Protein AF-A0A318CHD1-F1 (afdb_monomer)

Structure (mmCIF, N/CA/C/O backbone):
data_AF-A0A318CHD1-F1
#
_entry.id   AF-A0A318CHD1-F1
#
loop_
_atom_site.group_PDB
_atom_site.id
_atom_site.type_symbol
_atom_site.label_atom_id
_atom_site.label_alt_id
_atom_site.label_comp_id
_atom_site.label_asym_id
_atom_site.label_entity_id
_atom_site.label_seq_id
_atom_site.pdbx_PDB_ins_code
_atom_site.Cartn_x
_atom_site.Cartn_y
_atom_site.Cartn_z
_atom_site.occupancy
_atom_site.B_iso_or_equiv
_atom_site.auth_seq_id
_atom_site.auth_comp_id
_atom_site.auth_asym_id
_atom_site.auth_atom_id
_atom_site.pdbx_PDB_model_num
ATOM 1 N N . MET A 1 1 ? 19.698 2.765 -6.022 1.00 55.78 1 MET A N 1
A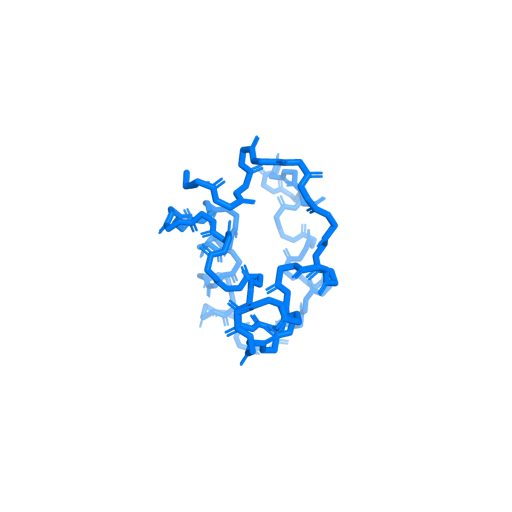TOM 2 C CA . MET A 1 1 ? 19.694 1.463 -6.746 1.00 55.78 1 MET A CA 1
ATOM 3 C C . MET A 1 1 ? 19.837 1.804 -8.213 1.00 55.78 1 MET A C 1
ATOM 5 O O . MET A 1 1 ? 18.973 2.502 -8.728 1.00 55.78 1 MET A O 1
ATOM 9 N N . PHE A 1 2 ? 20.902 1.334 -8.863 1.00 58.72 2 PHE A N 1
ATOM 10 C CA . PHE A 1 2 ? 21.352 1.774 -10.196 1.00 58.72 2 PHE A CA 1
ATOM 11 C C . PHE A 1 2 ? 20.245 1.829 -11.277 1.00 58.72 2 PHE A C 1
ATOM 13 O O . PHE A 1 2 ? 20.220 2.714 -12.128 1.00 58.72 2 PHE A O 1
ATOM 20 N N . LEU A 1 3 ? 19.258 0.927 -11.206 1.00 62.62 3 LEU A N 1
ATOM 21 C CA . LEU A 1 3 ? 18.125 0.865 -12.142 1.00 62.62 3 LEU A CA 1
ATOM 22 C C . LEU A 1 3 ? 17.074 1.978 -11.963 1.00 62.62 3 LEU A C 1
ATOM 24 O O . LEU A 1 3 ? 16.358 2.289 -12.907 1.00 62.62 3 LEU A O 1
ATOM 28 N N . LYS A 1 4 ? 16.959 2.580 -10.773 1.00 61.72 4 LYS A N 1
ATOM 29 C CA . LYS A 1 4 ? 16.034 3.699 -10.513 1.00 61.72 4 LYS A CA 1
ATOM 30 C C . LYS A 1 4 ? 16.616 5.039 -10.977 1.00 61.72 4 LYS A C 1
ATOM 32 O O . LYS A 1 4 ? 15.872 5.939 -11.343 1.00 61.72 4 LYS A O 1
ATOM 37 N N . GLU A 1 5 ? 17.941 5.154 -10.951 1.00 65.81 5 GLU A N 1
ATOM 38 C CA . GLU A 1 5 ? 18.695 6.382 -11.240 1.00 65.81 5 GLU A CA 1
ATOM 39 C C . GLU A 1 5 ? 19.018 6.552 -12.733 1.00 65.81 5 GLU A C 1
ATOM 41 O O . GLU A 1 5 ? 19.331 7.650 -13.176 1.00 65.81 5 GLU A O 1
ATOM 46 N N . SER A 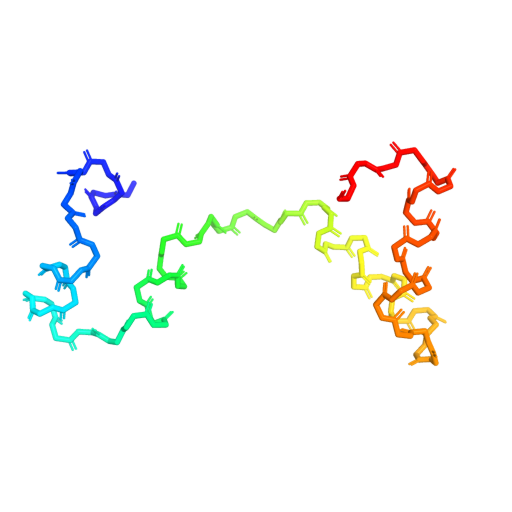1 6 ? 18.897 5.487 -13.527 1.00 69.75 6 SER A N 1
ATOM 47 C CA . SER A 1 6 ? 19.271 5.464 -14.948 1.00 69.75 6 SER A CA 1
ATOM 48 C C . SER A 1 6 ? 18.220 6.057 -15.897 1.00 69.75 6 SER A C 1
ATOM 50 O O . SER A 1 6 ? 18.473 6.149 -17.094 1.00 69.75 6 SER A O 1
ATOM 52 N N . GLY A 1 7 ? 17.039 6.452 -15.401 1.00 77.12 7 GLY A N 1
ATOM 53 C CA . GLY A 1 7 ? 15.986 7.088 -16.211 1.00 77.12 7 GLY A CA 1
ATOM 54 C C . GLY A 1 7 ? 15.413 6.215 -17.339 1.00 77.12 7 GLY A C 1
ATOM 55 O O . GLY A 1 7 ? 14.672 6.707 -18.187 1.00 77.12 7 GLY A O 1
ATOM 56 N N . LEU A 1 8 ? 15.749 4.923 -17.369 1.00 84.56 8 LEU A N 1
ATOM 57 C CA . LEU A 1 8 ? 15.349 4.014 -18.437 1.00 84.56 8 LEU A CA 1
ATOM 58 C C . LEU A 1 8 ? 13.868 3.622 -18.316 1.00 84.56 8 LEU A C 1
ATOM 60 O O . LEU A 1 8 ? 13.384 3.351 -17.211 1.00 84.56 8 LEU A O 1
ATOM 64 N N . PRO A 1 9 ? 13.137 3.501 -19.441 1.00 87.19 9 PRO A N 1
ATOM 65 C CA . PRO A 1 9 ? 11.772 2.996 -19.418 1.00 87.19 9 PRO A CA 1
ATOM 66 C C . PRO A 1 9 ? 11.713 1.577 -18.844 1.00 87.19 9 PRO A C 1
ATOM 68 O O . PRO A 1 9 ? 12.501 0.710 -19.223 1.00 87.19 9 PRO A O 1
ATOM 71 N N . ALA A 1 10 ? 10.705 1.292 -18.013 1.00 87.12 10 ALA A N 1
ATOM 72 C CA . ALA A 1 10 ? 10.522 -0.023 -17.387 1.00 87.12 10 ALA A CA 1
ATOM 73 C C . ALA A 1 10 ? 10.524 -1.189 -18.394 1.00 87.12 10 ALA A C 1
ATOM 75 O O . ALA A 1 10 ? 10.956 -2.288 -18.061 1.00 87.12 10 ALA A O 1
ATOM 76 N N . ARG A 1 11 ? 10.063 -0.946 -19.630 1.00 89.12 11 ARG A N 1
ATOM 77 C CA . ARG A 1 11 ? 10.095 -1.921 -20.728 1.00 89.12 11 ARG A CA 1
ATOM 78 C C . ARG A 1 11 ? 11.523 -2.326 -21.100 1.00 89.12 11 ARG A C 1
ATOM 80 O O . ARG A 1 11 ? 11.802 -3.516 -21.129 1.00 89.12 11 ARG A O 1
ATOM 87 N N . VAL A 1 12 ? 12.406 -1.347 -21.304 1.00 91.12 12 VAL A N 1
ATOM 88 C CA . VAL A 1 12 ? 13.818 -1.567 -21.663 1.00 91.12 12 VAL A CA 1
ATOM 89 C C . VAL A 1 12 ? 14.519 -2.377 -20.574 1.00 91.12 12 VAL A C 1
ATOM 91 O O . VAL A 1 12 ? 15.260 -3.307 -20.867 1.00 91.12 12 VAL A O 1
ATOM 94 N N . ILE A 1 13 ? 14.219 -2.079 -19.308 1.00 89.44 13 ILE A N 1
ATOM 95 C CA . ILE A 1 13 ? 14.757 -2.823 -18.166 1.00 89.44 13 ILE A CA 1
ATOM 96 C C . ILE A 1 13 ? 14.219 -4.263 -18.143 1.00 89.44 13 ILE A C 1
ATOM 98 O O . ILE A 1 13 ? 14.982 -5.207 -17.973 1.00 89.44 13 ILE A O 1
ATOM 102 N N . CYS A 1 14 ? 12.910 -4.459 -18.321 1.00 92.56 14 CYS A N 1
ATOM 103 C CA . CYS A 1 14 ? 12.324 -5.802 -18.313 1.00 92.56 14 CYS A CA 1
ATOM 104 C C . CYS A 1 14 ? 12.870 -6.678 -19.449 1.00 92.56 14 CYS A C 1
ATOM 106 O O . CYS A 1 14 ? 13.194 -7.837 -19.204 1.00 92.56 14 CYS A O 1
ATOM 108 N N . GLU A 1 15 ? 12.997 -6.124 -20.658 1.00 92.12 15 GLU A N 1
ATOM 109 C CA . GLU A 1 15 ? 13.541 -6.822 -21.830 1.00 92.12 15 GLU A CA 1
ATOM 110 C C . GLU A 1 15 ? 15.039 -7.116 -21.650 1.00 92.12 15 GLU A C 1
ATOM 112 O O . GLU A 1 15 ? 15.453 -8.268 -21.762 1.00 92.12 15 GLU A O 1
ATOM 117 N N . GLY A 1 16 ? 15.841 -6.113 -21.274 1.00 92.25 16 GLY A N 1
ATOM 118 C CA . GLY A 1 16 ? 17.293 -6.259 -21.119 1.00 92.25 16 GLY A CA 1
ATOM 119 C C . GLY A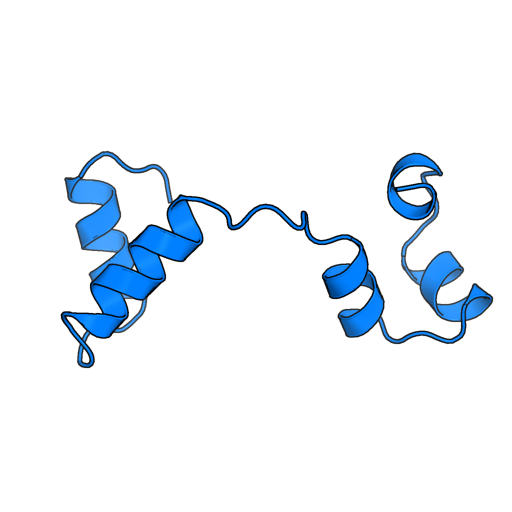 1 16 ? 17.715 -7.213 -19.998 1.00 92.25 16 GLY A C 1
ATOM 120 O O . GLY A 1 16 ? 18.729 -7.893 -20.119 1.00 92.25 16 GLY A O 1
ATOM 121 N N . PHE A 1 17 ? 16.926 -7.302 -18.923 1.00 88.44 17 PHE A N 1
ATOM 122 C CA . PHE A 1 17 ? 17.205 -8.189 -17.787 1.00 88.44 17 PHE A CA 1
ATOM 123 C C . PHE A 1 17 ? 16.345 -9.460 -17.772 1.00 88.44 17 PHE A C 1
ATOM 125 O O . PHE A 1 17 ? 16.457 -10.252 -16.836 1.00 88.44 17 PHE A O 1
ATOM 132 N N . SER A 1 18 ? 15.485 -9.670 -18.776 1.00 92.38 18 SER A N 1
ATOM 133 C CA . SER A 1 18 ? 14.558 -10.813 -18.846 1.00 92.38 18 SER A CA 1
ATOM 134 C C . SER A 1 18 ? 13.756 -11.025 -17.549 1.00 92.38 18 SER A C 1
ATOM 136 O O . SER A 1 18 ? 13.583 -12.145 -17.065 1.00 92.38 18 SER A O 1
ATOM 138 N N . ILE A 1 19 ? 13.269 -9.932 -16.954 1.00 92.50 19 ILE A N 1
ATOM 139 C CA . ILE A 1 19 ? 12.449 -9.960 -15.736 1.00 92.50 19 ILE A CA 1
ATOM 140 C C . ILE A 1 19 ? 11.029 -9.482 -16.017 1.00 92.50 19 ILE A C 1
ATOM 142 O O . ILE A 1 19 ? 10.789 -8.610 -16.848 1.00 92.50 19 ILE A O 1
ATOM 146 N N . SER A 1 20 ? 10.065 -10.016 -15.268 1.00 91.88 20 SER A N 1
ATOM 147 C CA . SER A 1 20 ? 8.693 -9.520 -15.326 1.00 91.88 20 SER A CA 1
ATOM 148 C C . SER A 1 20 ? 8.578 -8.122 -14.707 1.00 91.88 20 SER A C 1
ATOM 150 O O . SER A 1 20 ? 9.296 -7.775 -13.763 1.00 91.88 20 SER A O 1
ATOM 152 N N . ARG A 1 21 ? 7.596 -7.338 -15.173 1.00 87.88 21 ARG A N 1
ATOM 153 C CA . ARG A 1 21 ? 7.267 -6.018 -14.599 1.00 87.88 21 ARG A CA 1
ATOM 154 C C . ARG A 1 21 ? 7.020 -6.075 -13.091 1.00 87.88 21 ARG A C 1
ATOM 156 O O . ARG A 1 21 ? 7.490 -5.212 -12.359 1.00 87.88 21 ARG A O 1
ATOM 163 N N . ALA A 1 22 ? 6.323 -7.110 -12.622 1.00 86.38 22 ALA A N 1
ATOM 164 C CA . ALA A 1 22 ? 6.057 -7.301 -11.198 1.00 86.38 22 ALA A CA 1
ATOM 165 C C . ALA A 1 22 ? 7.354 -7.480 -10.391 1.00 86.38 22 ALA A C 1
ATOM 167 O O . ALA A 1 22 ? 7.499 -6.901 -9.314 1.00 86.38 22 ALA A O 1
ATOM 168 N N . LYS A 1 23 ? 8.320 -8.241 -10.927 1.00 87.75 23 LYS A N 1
ATOM 169 C CA . LYS A 1 23 ? 9.635 -8.423 -10.299 1.00 87.75 23 LYS A CA 1
ATOM 170 C C . LYS A 1 23 ? 10.430 -7.118 -10.294 1.00 87.75 23 LYS A C 1
ATOM 172 O O 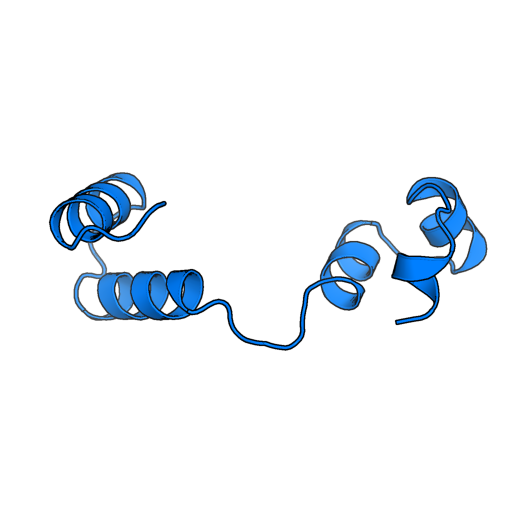. LYS A 1 23 ? 11.007 -6.785 -9.264 1.00 87.75 23 LYS A O 1
ATOM 177 N N . LEU A 1 24 ? 10.400 -6.357 -11.391 1.00 88.56 24 LEU A N 1
ATOM 178 C CA . LEU A 1 24 ? 11.029 -5.035 -11.462 1.00 88.56 24 LEU A CA 1
ATOM 179 C C . LEU A 1 24 ? 10.471 -4.085 -10.392 1.00 88.56 24 LEU A C 1
ATOM 181 O O . LEU A 1 24 ? 11.246 -3.502 -9.642 1.00 88.56 24 LEU A O 1
ATOM 185 N N . TYR A 1 25 ? 9.147 -3.964 -10.260 1.00 85.94 25 TYR A N 1
ATOM 186 C CA . TYR A 1 25 ? 8.556 -3.096 -9.235 1.00 85.94 25 TYR A CA 1
ATOM 187 C C . TYR A 1 25 ? 8.874 -3.547 -7.815 1.00 85.94 25 TYR A C 1
ATOM 189 O O . TYR A 1 25 ? 9.116 -2.702 -6.962 1.00 85.94 25 TYR A O 1
ATOM 197 N N . ARG A 1 26 ? 8.947 -4.857 -7.563 1.00 82.94 26 ARG A N 1
ATOM 198 C CA . ARG A 1 26 ? 9.370 -5.378 -6.259 1.00 82.94 26 ARG A CA 1
ATOM 199 C C . ARG A 1 26 ? 10.827 -5.040 -5.942 1.00 82.94 26 ARG A C 1
ATOM 201 O O . ARG A 1 26 ? 11.133 -4.740 -4.799 1.00 82.94 26 ARG A O 1
ATOM 208 N N . LEU A 1 27 ? 11.708 -5.077 -6.941 1.00 83.44 27 LEU A N 1
ATOM 209 C CA . LEU A 1 27 ? 13.114 -4.693 -6.784 1.00 83.44 27 LEU A CA 1
ATOM 210 C C . LEU A 1 27 ? 13.284 -3.180 -6.584 1.00 83.44 27 LEU A C 1
ATOM 212 O O . LEU A 1 27 ? 14.157 -2.759 -5.836 1.00 83.44 27 LEU A O 1
ATOM 216 N N . LEU A 1 28 ? 12.459 -2.372 -7.255 1.00 81.06 28 LEU A N 1
ATOM 217 C CA . LEU A 1 28 ? 12.469 -0.910 -7.143 1.00 81.06 28 LEU A CA 1
ATOM 218 C C . LEU A 1 28 ? 11.721 -0.386 -5.912 1.00 81.06 28 LEU A C 1
ATOM 220 O O . LEU A 1 28 ? 11.893 0.785 -5.553 1.00 81.06 28 LEU A O 1
ATOM 224 N N . ALA A 1 29 ? 10.873 -1.215 -5.299 1.00 78.44 29 ALA A N 1
ATOM 225 C CA . ALA A 1 29 ? 10.183 -0.872 -4.072 1.00 78.44 29 ALA A CA 1
ATOM 226 C C . ALA A 1 29 ? 11.229 -0.567 -2.988 1.00 78.44 29 ALA A C 1
ATOM 228 O O . ALA A 1 29 ? 12.197 -1.318 -2.836 1.00 78.44 29 ALA A O 1
ATOM 229 N N . PRO A 1 30 ? 11.084 0.547 -2.252 1.00 68.44 30 PRO A N 1
ATOM 230 C CA . PRO A 1 30 ? 11.975 0.828 -1.139 1.00 68.44 30 PRO A CA 1
ATOM 231 C C . PRO A 1 30 ? 11.925 -0.341 -0.147 1.00 68.44 30 PRO A C 1
ATOM 233 O O . PRO A 1 30 ? 10.852 -0.828 0.191 1.00 68.44 30 PRO A O 1
ATOM 236 N N . SER A 1 31 ? 13.089 -0.784 0.336 1.00 66.81 31 SER A N 1
ATOM 237 C CA . SER A 1 31 ? 13.178 -1.828 1.370 1.00 66.81 31 SER A CA 1
ATOM 238 C C . SER A 1 31 ? 12.591 -1.381 2.710 1.00 66.81 31 SER A C 1
ATOM 240 O O . SER A 1 31 ? 12.330 -2.201 3.587 1.00 66.81 31 SER A O 1
ATOM 242 N N . LYS A 1 32 ? 12.409 -0.069 2.884 1.00 66.00 32 LYS A N 1
ATOM 243 C CA . LYS A 1 32 ? 11.833 0.514 4.082 1.00 66.00 32 LYS A CA 1
ATOM 244 C C . LYS A 1 32 ? 10.326 0.299 4.044 1.00 66.00 32 LYS A C 1
ATOM 246 O O . LYS A 1 32 ? 9.659 0.795 3.139 1.00 66.00 32 LYS A O 1
ATOM 251 N N . ILE A 1 33 ? 9.828 -0.438 5.032 1.00 65.06 33 ILE A N 1
ATOM 252 C CA . ILE A 1 33 ? 8.400 -0.610 5.271 1.00 65.06 33 ILE A CA 1
ATOM 253 C C . ILE A 1 33 ? 7.796 0.790 5.393 1.00 65.06 33 ILE A C 1
ATOM 255 O O . ILE A 1 33 ? 8.215 1.581 6.241 1.00 65.06 33 ILE A O 1
ATOM 259 N N . ASP A 1 34 ? 6.880 1.112 4.487 1.00 77.75 34 ASP A N 1
ATOM 260 C CA . ASP A 1 34 ? 6.168 2.379 4.505 1.00 77.75 34 ASP A CA 1
ATOM 261 C C . ASP A 1 34 ? 5.340 2.441 5.801 1.00 77.75 34 ASP A C 1
ATOM 263 O O . ASP A 1 34 ? 4.555 1.517 6.040 1.00 77.75 34 ASP A O 1
ATOM 267 N N . PRO A 1 35 ? 5.505 3.467 6.661 1.00 82.62 35 PRO A N 1
ATOM 268 C CA . PRO A 1 35 ? 4.766 3.569 7.918 1.00 82.62 35 PRO A CA 1
ATOM 269 C C . PRO A 1 35 ? 3.258 3.421 7.722 1.00 82.62 35 PRO A C 1
ATOM 271 O O . PRO A 1 35 ? 2.602 2.765 8.526 1.00 82.62 35 PRO A O 1
ATOM 274 N N . LEU A 1 36 ? 2.727 3.947 6.614 1.00 86.94 36 LEU A N 1
ATOM 275 C CA . LEU A 1 36 ? 1.317 3.809 6.276 1.00 86.94 36 LEU A CA 1
ATOM 276 C C . LEU A 1 36 ? 0.931 2.343 6.038 1.00 86.94 36 LEU A C 1
ATOM 278 O O . LEU A 1 36 ? -0.071 1.878 6.579 1.00 86.94 36 LEU A O 1
ATOM 282 N N . SER A 1 37 ? 1.742 1.597 5.284 1.00 85.81 37 SER A N 1
ATOM 283 C CA . SER A 1 37 ? 1.515 0.165 5.057 1.00 85.81 37 SER A CA 1
ATOM 284 C C . SER A 1 37 ? 1.532 -0.650 6.357 1.00 85.81 37 SER A C 1
ATOM 286 O O . SER A 1 37 ? 0.693 -1.537 6.523 1.00 85.81 37 SER A O 1
ATOM 288 N N . SER A 1 38 ? 2.411 -0.309 7.309 1.00 88.06 38 SER A N 1
ATOM 289 C CA . SER A 1 38 ? 2.430 -0.927 8.642 1.00 88.06 38 SER A CA 1
ATOM 290 C C . SER A 1 38 ? 1.153 -0.636 9.421 1.00 88.06 38 SER A C 1
ATOM 292 O O . SER A 1 38 ? 0.550 -1.557 9.967 1.00 88.06 38 SER A O 1
ATOM 294 N N . THR A 1 39 ? 0.716 0.626 9.456 1.00 90.50 39 THR A N 1
ATOM 295 C C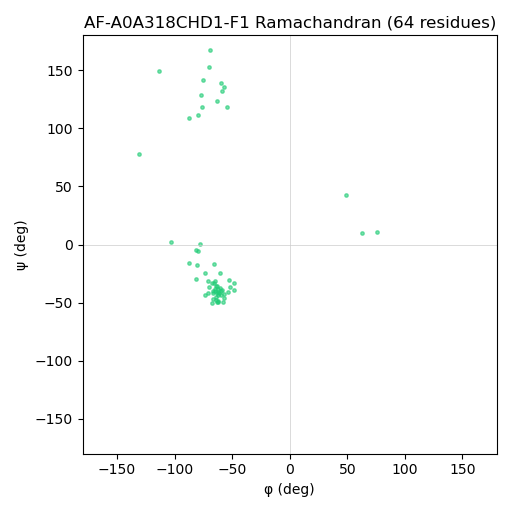A . THR A 1 39 ? -0.507 1.021 10.168 1.00 90.50 39 THR A CA 1
ATOM 296 C C . THR A 1 39 ? -1.738 0.357 9.556 1.00 90.50 39 THR A C 1
ATOM 298 O O . THR A 1 39 ? -2.586 -0.165 10.273 1.00 90.50 39 THR A O 1
ATOM 301 N N . MET A 1 40 ? -1.818 0.294 8.225 1.00 91.75 40 MET A N 1
ATOM 302 C CA . MET A 1 40 ? -2.885 -0.426 7.527 1.00 91.75 40 MET A CA 1
ATOM 303 C C . MET A 1 40 ? -2.919 -1.912 7.888 1.00 91.75 40 MET A C 1
ATOM 305 O O . MET A 1 40 ? -3.999 -2.456 8.117 1.00 91.75 40 MET A O 1
ATOM 309 N N . ALA A 1 41 ? -1.753 -2.562 7.939 1.00 90.75 41 ALA A N 1
ATOM 310 C CA . ALA A 1 41 ? -1.648 -3.965 8.317 1.00 90.75 41 ALA A CA 1
ATOM 311 C C . ALA A 1 41 ? -2.068 -4.199 9.776 1.00 90.75 41 ALA A C 1
ATOM 313 O O . ALA A 1 41 ? -2.773 -5.168 10.046 1.00 90.75 41 ALA A O 1
ATOM 314 N N . ALA A 1 42 ? -1.698 -3.299 10.693 1.00 92.94 42 ALA A N 1
ATOM 315 C CA . ALA A 1 42 ? -2.111 -3.366 12.094 1.00 92.94 42 ALA A CA 1
ATOM 316 C C . ALA A 1 42 ? -3.638 -3.259 12.241 1.00 92.94 42 ALA A C 1
ATOM 318 O O . ALA A 1 42 ? -4.251 -4.129 12.852 1.00 92.94 42 ALA A O 1
ATOM 319 N N . ILE A 1 43 ? -4.271 -2.277 11.587 1.00 93.62 43 ILE A N 1
ATOM 320 C CA . ILE A 1 43 ? -5.735 -2.113 11.619 1.00 93.62 43 ILE A CA 1
ATOM 321 C C . ILE A 1 43 ? -6.439 -3.344 11.031 1.00 93.62 43 ILE A C 1
ATOM 323 O O . ILE A 1 43 ? -7.443 -3.795 11.573 1.00 93.62 43 ILE A O 1
ATOM 327 N N . ALA A 1 44 ? -5.931 -3.897 9.925 1.00 94.38 44 ALA A N 1
ATOM 328 C CA . ALA A 1 44 ? -6.502 -5.102 9.320 1.00 94.38 44 ALA A CA 1
ATOM 329 C C . ALA A 1 44 ? -6.356 -6.337 10.224 1.00 94.38 44 ALA A C 1
ATOM 331 O O . ALA A 1 44 ? -7.219 -7.212 10.210 1.00 94.38 44 ALA A O 1
ATOM 332 N N . TYR A 1 45 ? -5.269 -6.414 10.995 1.00 94.62 45 TYR A N 1
ATOM 333 C CA . TYR A 1 45 ? -5.045 -7.485 11.960 1.00 94.62 45 TYR A CA 1
ATOM 334 C C . TYR A 1 45 ? -5.977 -7.367 13.174 1.00 94.62 45 TYR A C 1
ATOM 336 O O . TYR A 1 45 ? -6.541 -8.368 13.609 1.00 94.62 45 TYR A O 1
ATOM 344 N N . GLU A 1 46 ? -6.177 -6.153 13.691 1.00 95.81 46 GLU A N 1
ATOM 345 C CA . GLU A 1 46 ? -7.095 -5.879 14.806 1.00 95.81 46 GLU A CA 1
ATOM 346 C C . GLU A 1 46 ? -8.572 -6.010 14.403 1.00 95.81 46 GLU A C 1
ATOM 348 O O . GLU A 1 46 ? -9.401 -6.420 15.217 1.00 95.81 46 GLU A O 1
ATOM 353 N N . HIS A 1 47 ? -8.897 -5.713 13.139 1.00 94.12 47 HIS A N 1
ATOM 354 C CA . HIS A 1 47 ? -10.252 -5.761 12.585 1.00 94.12 47 HIS A CA 1
ATOM 355 C C . HIS A 1 47 ? -10.306 -6.539 11.254 1.00 94.12 47 HIS A C 1
ATOM 357 O O . HIS A 1 47 ? -10.395 -5.929 10.179 1.00 94.12 47 HIS A O 1
ATOM 363 N N . PRO A 1 48 ? -10.289 -7.886 11.281 1.00 93.38 48 PRO A N 1
ATOM 364 C CA . PRO A 1 48 ? -10.277 -8.719 10.072 1.00 93.38 48 PRO A CA 1
ATOM 365 C C . PRO A 1 48 ? -11.497 -8.526 9.157 1.00 93.38 48 PRO A C 1
ATOM 367 O O . PRO A 1 48 ? -11.435 -8.779 7.953 1.00 93.38 48 PRO A O 1
ATOM 370 N N . GLU A 1 49 ? -12.621 -8.067 9.704 1.00 96.44 49 GLU A N 1
ATOM 371 C CA . GLU A 1 49 ? -13.852 -7.762 8.975 1.00 96.44 49 GLU A CA 1
ATOM 372 C C . GLU A 1 49 ? -13.818 -6.401 8.256 1.00 96.44 49 GLU A C 1
ATOM 374 O O . GLU A 1 49 ? -14.759 -6.037 7.533 1.00 96.44 49 GLU A O 1
ATOM 379 N N . TYR A 1 50 ? -12.762 -5.605 8.450 1.00 95.75 50 TYR A N 1
ATOM 380 C CA . TYR A 1 50 ? -12.618 -4.304 7.808 1.00 95.75 50 TYR A CA 1
ATOM 381 C C . TYR A 1 50 ? -11.955 -4.431 6.441 1.00 95.75 50 TYR A C 1
ATOM 383 O O . TYR A 1 50 ? -10.753 -4.620 6.296 1.00 95.75 50 TYR A O 1
ATOM 391 N N . GLY A 1 51 ? -12.758 -4.209 5.402 1.00 92.50 51 GLY A N 1
ATOM 392 C CA . GLY A 1 51 ? -12.236 -3.953 4.067 1.00 92.50 51 GLY A CA 1
ATOM 393 C C . GLY A 1 51 ? -11.524 -2.598 3.965 1.00 92.50 51 GLY A C 1
ATOM 394 O O . GLY A 1 51 ? -11.695 -1.701 4.797 1.00 92.50 51 GLY A O 1
ATOM 395 N N . TYR A 1 52 ? -10.806 -2.410 2.857 1.00 92.06 52 TYR A N 1
ATOM 396 C CA . TYR A 1 52 ? -9.967 -1.237 2.576 1.00 92.06 52 TYR A CA 1
ATOM 397 C C . TYR A 1 52 ? -10.661 0.112 2.833 1.00 92.06 52 TYR A C 1
AT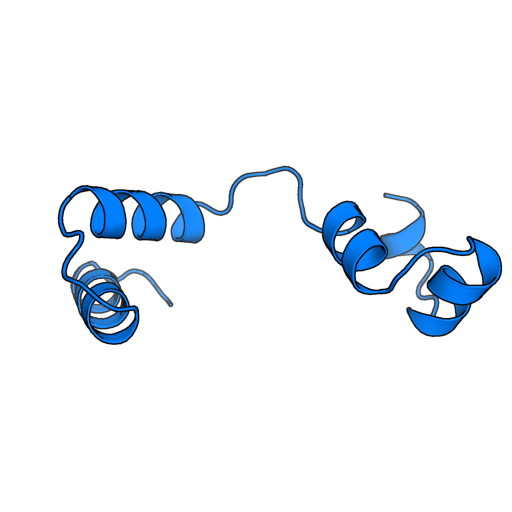OM 399 O O . TYR A 1 52 ? -10.069 1.041 3.377 1.00 92.06 52 TYR A O 1
ATOM 407 N N . ARG A 1 53 ? -11.955 0.219 2.496 1.00 93.62 53 ARG A N 1
ATOM 408 C CA . ARG A 1 53 ? -12.744 1.445 2.695 1.00 93.62 53 ARG A CA 1
ATOM 409 C C . ARG A 1 53 ? -12.872 1.836 4.171 1.00 93.62 53 ARG A C 1
ATOM 411 O O . ARG A 1 53 ? -12.840 3.024 4.475 1.00 93.62 53 ARG A O 1
ATOM 418 N N . ARG A 1 54 ? -13.028 0.868 5.080 1.00 96.06 54 ARG A N 1
ATOM 419 C CA . ARG A 1 54 ? -13.147 1.135 6.525 1.00 96.06 54 ARG A CA 1
ATOM 420 C C . ARG A 1 54 ? -11.798 1.534 7.118 1.00 96.06 54 ARG A C 1
ATOM 422 O O . ARG A 1 54 ? -11.735 2.534 7.826 1.00 96.06 54 ARG A O 1
ATOM 429 N N . ILE A 1 55 ? -10.732 0.834 6.730 1.00 95.38 55 ILE A N 1
ATOM 430 C CA . ILE A 1 55 ? -9.352 1.167 7.116 1.00 95.38 55 ILE A CA 1
ATOM 431 C C . ILE A 1 55 ? -9.007 2.599 6.685 1.00 95.38 55 ILE A C 1
ATOM 433 O O . ILE A 1 55 ? -8.546 3.398 7.494 1.00 95.38 55 ILE A O 1
ATOM 437 N N . HIS A 1 56 ? -9.332 2.975 5.445 1.00 94.06 56 HIS A N 1
ATOM 438 C CA . HIS A 1 56 ? -9.112 4.332 4.941 1.00 94.06 56 HIS A CA 1
ATOM 439 C C . HIS A 1 56 ? -9.842 5.406 5.769 1.00 94.06 56 HIS A C 1
ATOM 441 O O . HIS A 1 56 ? -9.316 6.497 5.987 1.00 94.06 56 HIS A O 1
ATOM 447 N N . VAL A 1 57 ? -11.069 5.138 6.226 1.00 95.38 57 VAL A N 1
ATOM 448 C CA . VAL A 1 57 ? -11.809 6.080 7.085 1.00 95.38 57 VAL A CA 1
ATOM 449 C C . VAL A 1 57 ? -11.134 6.232 8.450 1.00 95.38 57 VAL A C 1
ATOM 451 O O . VAL A 1 57 ? -11.061 7.356 8.944 1.00 95.38 57 VAL A O 1
ATOM 454 N N . LEU A 1 58 ? -10.631 5.145 9.041 1.00 93.56 58 LEU A N 1
ATOM 455 C CA . LEU A 1 58 ? -9.907 5.185 10.317 1.00 93.56 58 LEU A CA 1
ATOM 456 C C . LEU A 1 58 ? -8.618 5.994 10.209 1.00 93.56 58 LEU A C 1
ATOM 458 O O . LEU A 1 58 ? -8.433 6.943 10.963 1.00 93.56 58 LEU A O 1
ATOM 462 N N . LEU A 1 59 ? -7.802 5.714 9.196 1.00 93.12 59 LEU A N 1
ATOM 463 C CA . LEU A 1 59 ? -6.572 6.462 8.941 1.00 93.12 59 LEU A CA 1
ATOM 464 C C . LEU A 1 59 ? -6.836 7.962 8.764 1.00 93.12 59 LEU A C 1
ATOM 466 O O . LEU A 1 59 ? -6.148 8.796 9.348 1.00 93.12 59 LEU A O 1
ATOM 470 N N . LYS A 1 60 ? -7.893 8.319 8.020 1.00 93.81 60 LYS A N 1
ATOM 471 C CA . LYS A 1 60 ? -8.291 9.721 7.851 1.00 93.81 60 LYS A CA 1
ATOM 472 C C . LYS A 1 60 ? -8.717 10.370 9.174 1.00 93.81 60 LYS A C 1
ATOM 474 O O . LYS A 1 60 ? -8.457 11.555 9.367 1.00 93.81 60 LYS A O 1
ATOM 479 N N . ARG A 1 61 ? -9.377 9.626 10.071 1.00 92.94 61 ARG A N 1
ATOM 480 C CA . ARG A 1 61 ? -9.756 10.113 11.412 1.00 92.94 61 ARG A CA 1
ATOM 481 C C . ARG A 1 61 ? -8.541 10.348 12.305 1.00 92.94 61 ARG A C 1
ATOM 483 O O . ARG A 1 61 ? -8.565 11.293 13.083 1.00 92.94 61 ARG A O 1
ATOM 490 N N . GLU A 1 62 ? -7.487 9.556 12.150 1.00 89.62 62 GLU A N 1
ATOM 491 C CA . GLU A 1 62 ? -6.206 9.745 12.847 1.00 89.62 62 GLU A CA 1
ATOM 492 C C . GLU A 1 62 ? -5.329 10.851 12.233 1.00 89.62 62 GLU A C 1
ATOM 494 O O . GLU A 1 62 ? -4.228 11.116 12.708 1.00 89.62 62 GLU A O 1
ATOM 499 N N . GLY A 1 63 ? -5.802 11.522 11.176 1.00 90.50 63 GLY A N 1
ATOM 500 C CA . GLY A 1 63 ? -5.051 12.575 10.490 1.00 90.50 63 GLY A CA 1
ATOM 501 C C . GLY A 1 63 ? -3.935 12.049 9.583 1.00 90.50 63 GLY A C 1
ATOM 502 O O . GLY A 1 63 ? -3.132 12.837 9.080 1.00 90.50 63 GLY A O 1
ATOM 503 N N . ILE A 1 64 ? -3.889 10.737 9.335 1.00 87.94 64 ILE A N 1
ATOM 504 C CA . ILE A 1 64 ? -2.929 10.117 8.424 1.00 87.94 64 ILE A CA 1
ATOM 505 C C . ILE A 1 64 ? -3.390 10.372 6.986 1.00 87.94 64 ILE A C 1
ATOM 507 O O . ILE A 1 64 ? -4.542 10.122 6.619 1.00 87.94 64 ILE A O 1
ATOM 511 N N . LYS A 1 65 ? -2.481 10.890 6.154 1.00 81.38 65 LYS A N 1
ATOM 512 C CA . LYS A 1 65 ? -2.750 11.139 4.736 1.00 81.38 65 LYS A CA 1
ATOM 513 C C . LYS A 1 65 ? -2.617 9.825 3.961 1.00 81.38 65 LYS A C 1
ATOM 515 O O . LYS A 1 65 ? -1.516 9.292 3.853 1.00 81.38 65 LYS A O 1
ATOM 520 N N . VAL A 1 66 ? -3.751 9.336 3.465 1.00 77.69 66 VAL A N 1
ATOM 521 C CA . VAL A 1 66 ? -3.916 8.104 2.674 1.00 77.69 66 VAL A CA 1
ATOM 522 C C . VAL A 1 66 ? -4.171 8.436 1.213 1.00 77.69 66 VAL A C 1
ATOM 524 O O . VAL A 1 66 ? -4.801 9.493 0.967 1.00 77.69 66 VAL A O 1
#

Radius of gyration: 16.71 Å; Cα contacts (8 Å, 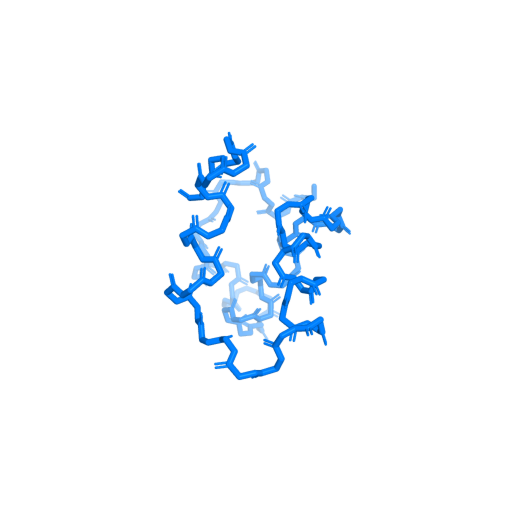|Δi|>4): 33; chains: 1; bounding box: 35×23×37 Å

Mean predicted aligned error: 8.7 Å

pLDDT: mean 85.69, std 10.38, range [55.78, 96.44]

Solvent-accessible surface area (backbone atoms only — not comparable to full-atom values): 4173 Å² total; per-residue (Å²): 110,76,77,76,76,63,78,63,57,70,64,61,52,24,64,76,67,75,43,54,66,70,56,51,50,61,70,69,44,70,90,65,80,49,67,65,61,53,53,52,50,49,51,37,68,80,35,75,88,50,52,71,72,54,52,53,52,54,39,50,73,73,67,46,90,125

Nearest PDB structures (foldseek):
  2k9q-assembly1_B  TM=5.774E-01  e=5.069E+00  Bacteroides thetaiotaomicron
  8b4h-assembly1_A  TM=4.105E-01  e=4.432E+00  Geobacillus stearothermophilus
  8b4h-assembly1_D  TM=3.999E-01  e=5.797E+00  Geobacillus stear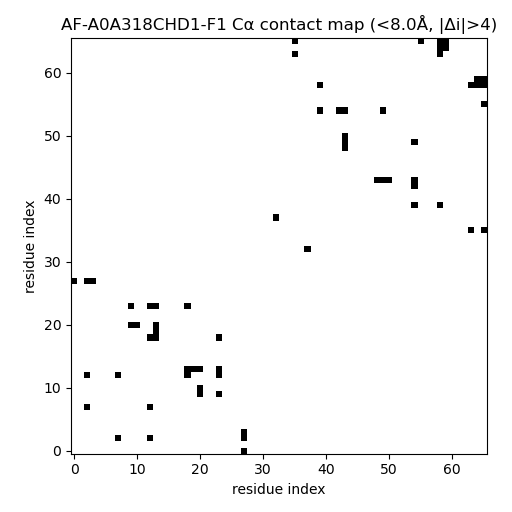othermophilus

Secondary structure (DSSP, 8-state):
-HHHHS---HHHHHHHTT--HHHHHHHHS-SSPPHHHHHHHHH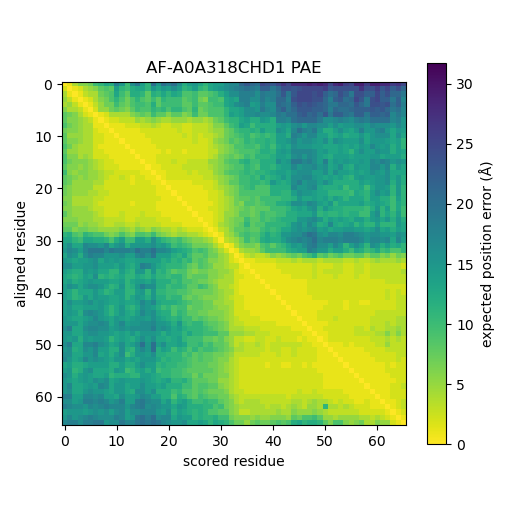HHH-TT--HHHHHHHHHHTT---

Foldseek 3Di:
DVVVPPPDDLVCVCVVVVHDSVVVVVVVPPPDDDVLNVQLVVVCVVPVVDDPVNSVVVCVVVVHDD

Sequence (66 aa):
MFLKESGLPARVICEGFSISRAKLYRLLAPSKIDPLSSTMAAIAYEHPEYGYRRIHVLLKREGIKV